Protein AF-A0A7C4GN96-F1 (afdb_monomer)

Mean predicted aligned error: 2.99 Å

Secondary structure (DSSP, 8-state):
-HHHHHHHHHHHHHHTTT-HHHHHHHHHHHHHHHHHHHSTT--SSS-HHHHHHTTT--HHHHHHHHHHHHHHHHHHH---HHHHHHHHHHHHHHHHHH--

Structure (mmCIF, N/CA/C/O backbone):
data_AF-A0A7C4GN96-F1
#
_entry.id   AF-A0A7C4GN96-F1
#
loop_
_atom_site.group_PDB
_atom_site.id
_atom_site.type_symbol
_atom_site.label_atom_id
_atom_site.label_alt_id
_atom_site.label_comp_id
_atom_site.label_asym_id
_atom_site.label_entity_id
_atom_site.label_seq_id
_atom_site.pdbx_PDB_ins_code
_atom_site.Cartn_x
_atom_site.Cartn_y
_atom_site.Cartn_z
_atom_site.occupancy
_atom_site.B_iso_or_equiv
_atom_site.auth_seq_id
_atom_site.auth_comp_id
_atom_site.auth_asym_id
_atom_site.auth_atom_id
_atom_site.pdbx_PDB_model_num
ATOM 1 N N . MET A 1 1 ? -0.765 -15.742 -2.948 1.00 79.81 1 MET A N 1
ATOM 2 C CA . MET A 1 1 ? -0.123 -14.814 -1.988 1.00 79.81 1 MET A CA 1
ATOM 3 C C . MET A 1 1 ? -0.973 -13.563 -1.786 1.00 79.81 1 MET A C 1
ATOM 5 O O . MET A 1 1 ? -1.381 -13.313 -0.659 1.00 79.81 1 MET A O 1
ATOM 9 N N . ILE A 1 2 ? -1.338 -12.850 -2.860 1.00 92.06 2 ILE A N 1
ATOM 10 C CA . ILE A 1 2 ? -2.222 -11.672 -2.785 1.00 92.06 2 ILE A CA 1
AT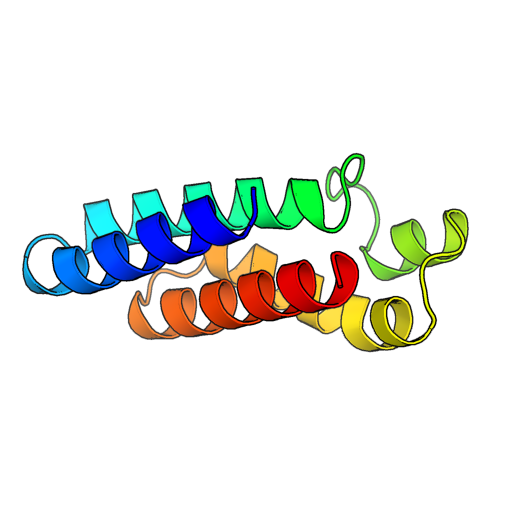OM 11 C C . ILE A 1 2 ? -3.613 -11.970 -2.194 1.00 92.06 2 ILE A C 1
ATOM 13 O O . ILE A 1 2 ? -4.146 -11.186 -1.416 1.00 92.06 2 ILE A O 1
ATOM 17 N N . SER A 1 3 ? -4.156 -13.164 -2.451 1.00 89.88 3 SER A N 1
ATOM 18 C CA . SER A 1 3 ? -5.424 -13.635 -1.875 1.00 89.88 3 SER A CA 1
ATOM 19 C C . SER A 1 3 ? -5.416 -13.749 -0.342 1.00 89.88 3 SER A C 1
ATOM 21 O O . SER A 1 3 ? -6.456 -13.543 0.280 1.00 89.88 3 SER A O 1
ATOM 23 N N . SER A 1 4 ? -4.261 -14.043 0.273 1.00 94.56 4 SER A N 1
ATOM 24 C CA . SER A 1 4 ? -4.104 -14.027 1.738 1.00 94.56 4 SER A CA 1
ATOM 25 C C . SER A 1 4 ? -4.159 -12.598 2.263 1.00 94.56 4 SER A C 1
ATOM 27 O O . SER A 1 4 ? -4.959 -12.305 3.144 1.00 94.56 4 SER A O 1
ATOM 29 N N . LEU A 1 5 ? -3.390 -11.694 1.646 1.00 96.31 5 LEU A N 1
ATOM 30 C CA . LEU A 1 5 ? -3.357 -10.276 2.014 1.00 96.31 5 LEU A CA 1
ATOM 31 C C . LEU A 1 5 ? -4.738 -9.624 1.899 1.00 96.31 5 LEU A C 1
ATOM 33 O O . LEU A 1 5 ? -5.119 -8.844 2.766 1.00 96.31 5 LEU A O 1
ATOM 37 N N . ARG A 1 6 ? -5.531 -9.992 0.885 1.00 96.62 6 ARG A N 1
ATOM 38 C CA . ARG A 1 6 ? -6.915 -9.521 0.771 1.00 96.62 6 ARG A CA 1
ATOM 39 C C . ARG A 1 6 ? -7.798 -10.009 1.920 1.00 96.62 6 ARG A C 1
ATOM 41 O O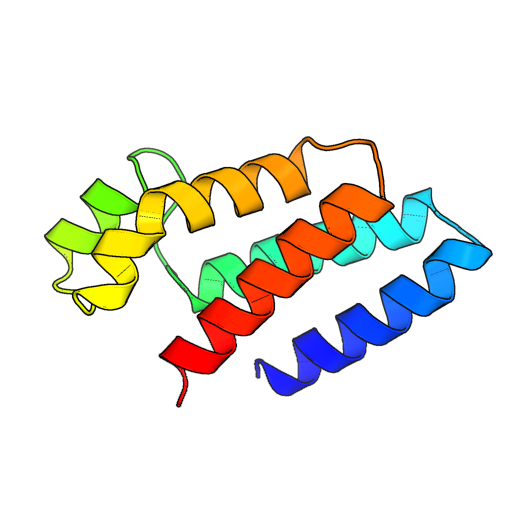 . ARG A 1 6 ? -8.597 -9.229 2.425 1.00 96.62 6 ARG A O 1
ATOM 48 N N . ARG A 1 7 ? -7.676 -11.270 2.351 1.00 97.19 7 ARG A N 1
ATOM 49 C CA . ARG A 1 7 ? -8.430 -11.755 3.523 1.00 97.19 7 ARG A CA 1
ATOM 50 C C . ARG A 1 7 ? -8.010 -11.025 4.792 1.00 97.19 7 ARG A C 1
ATOM 52 O O . ARG A 1 7 ? -8.876 -10.564 5.522 1.00 97.19 7 ARG A O 1
ATOM 59 N N . GLU A 1 8 ? -6.706 -10.881 5.020 1.00 97.50 8 GLU A N 1
ATOM 60 C CA . GLU A 1 8 ? -6.161 -10.138 6.164 1.00 97.50 8 GLU A CA 1
ATOM 61 C C . GLU A 1 8 ? -6.682 -8.690 6.184 1.00 97.50 8 GLU A C 1
ATOM 63 O O . GLU A 1 8 ? -7.095 -8.191 7.229 1.00 97.50 8 GLU A O 1
ATOM 68 N N . PHE A 1 9 ? -6.760 -8.047 5.017 1.00 98.00 9 PHE A N 1
ATOM 69 C CA . PHE A 1 9 ? -7.304 -6.699 4.869 1.00 98.00 9 PHE A CA 1
ATOM 70 C C . PHE A 1 9 ? -8.796 -6.609 5.215 1.00 98.00 9 PHE A C 1
ATOM 72 O O . PHE A 1 9 ? -9.213 -5.693 5.923 1.00 98.00 9 PHE A O 1
ATOM 79 N N . GLU A 1 10 ? -9.614 -7.563 4.761 1.00 97.94 10 GLU A N 1
ATOM 80 C CA . GLU A 1 10 ? -11.039 -7.590 5.111 1.00 97.94 10 GLU A CA 1
ATOM 81 C C . GLU A 1 10 ? -11.269 -7.850 6.608 1.00 97.94 10 GLU A C 1
ATOM 83 O O . GLU A 1 10 ? -12.176 -7.262 7.198 1.00 97.94 10 GLU A O 1
ATOM 88 N N . GLU A 1 11 ? -10.433 -8.665 7.255 1.00 97.69 11 GLU A N 1
ATOM 89 C CA . GLU A 1 11 ? -10.492 -8.845 8.710 1.00 97.69 11 GLU A CA 1
ATOM 90 C C . GLU A 1 11 ? -10.067 -7.575 9.464 1.00 97.69 11 GLU A C 1
ATOM 92 O O . GLU A 1 11 ? -10.731 -7.182 10.426 1.00 97.69 11 GLU A O 1
ATOM 97 N N . ALA A 1 12 ? -9.038 -6.863 8.994 1.00 97.25 12 ALA A N 1
ATOM 98 C CA . ALA A 1 12 ? -8.633 -5.578 9.570 1.00 97.25 12 ALA A CA 1
ATOM 99 C C . ALA A 1 12 ? -9.742 -4.515 9.455 1.00 97.25 12 ALA A C 1
ATOM 101 O O . ALA A 1 12 ? -10.011 -3.783 10.407 1.00 97.25 12 ALA A O 1
ATOM 102 N N . LYS A 1 13 ? -10.465 -4.479 8.327 1.00 97.06 13 LYS A N 1
ATOM 103 C CA . LYS A 1 13 ? -11.640 -3.608 8.157 1.00 97.06 13 LYS A CA 1
ATOM 104 C C . LYS A 1 13 ? -12.765 -3.928 9.138 1.00 97.06 13 LYS A C 1
ATOM 106 O O . LYS A 1 13 ? -13.447 -3.016 9.588 1.00 97.06 13 LYS A O 1
ATOM 111 N N . LYS A 1 14 ? -12.983 -5.201 9.478 1.00 96.88 14 LYS A N 1
ATOM 112 C CA . LYS A 1 14 ? -13.967 -5.579 10.509 1.00 96.88 14 LYS A CA 1
ATOM 113 C C . LYS A 1 14 ? -13.495 -5.174 11.905 1.00 96.88 14 LYS A C 1
ATOM 115 O O . LYS A 1 14 ? -14.310 -4.744 12.720 1.00 96.88 14 LYS A O 1
ATOM 120 N N . LEU A 1 15 ? -12.193 -5.299 12.173 1.00 96.19 15 LEU A N 1
ATOM 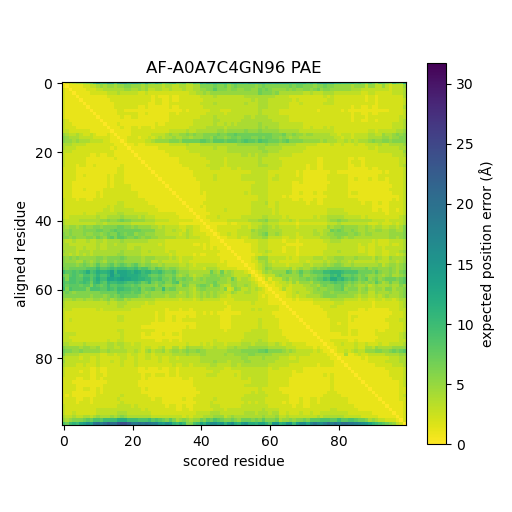121 C CA . LEU A 1 15 ? -11.579 -4.905 13.442 1.00 96.19 15 LEU A CA 1
ATOM 122 C C . LEU A 1 15 ? -11.70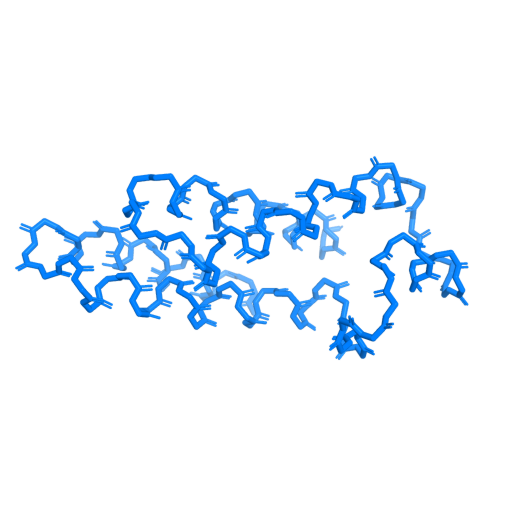6 -3.400 13.708 1.00 96.19 15 LEU A C 1
ATOM 124 O O . LEU A 1 15 ? -11.912 -3.019 14.855 1.00 96.19 15 LEU A O 1
ATOM 128 N N . ALA A 1 16 ? -11.668 -2.572 12.662 1.00 93.62 16 ALA A N 1
ATOM 129 C CA . ALA A 1 16 ? -11.788 -1.115 12.741 1.00 93.62 16 ALA A CA 1
ATOM 130 C C . ALA A 1 16 ? -12.962 -0.611 13.592 1.00 93.62 16 ALA A C 1
ATOM 132 O O . ALA A 1 16 ? -12.840 0.398 14.274 1.00 93.62 16 ALA A O 1
ATOM 133 N N . ALA A 1 17 ? -14.095 -1.322 13.583 1.00 92.75 17 ALA A N 1
ATOM 134 C CA . ALA A 1 17 ? -15.273 -0.950 14.367 1.00 92.75 17 ALA A CA 1
ATOM 135 C C . ALA A 1 17 ? -15.083 -1.121 15.889 1.00 92.75 17 ALA A C 1
ATOM 137 O O . ALA A 1 17 ? -15.931 -0.689 16.665 1.00 92.75 17 ALA A O 1
ATOM 138 N N . ARG A 1 18 ? -14.020 -1.812 16.313 1.00 95.81 18 ARG A N 1
ATOM 139 C CA . ARG A 1 18 ? -13.727 -2.160 17.711 1.00 95.81 18 ARG A CA 1
ATOM 140 C C . ARG A 1 18 ? -12.394 -1.594 18.187 1.00 95.81 18 ARG A C 1
ATOM 142 O O . ARG A 1 18 ? -12.277 -1.261 19.358 1.00 95.81 18 ARG A O 1
ATOM 149 N N . ASP A 1 19 ? -11.405 -1.540 17.301 1.00 96.94 19 ASP A N 1
ATOM 150 C CA . ASP A 1 19 ? -10.032 -1.138 17.599 1.00 96.94 19 ASP A CA 1
ATOM 151 C C . ASP A 1 19 ? -9.405 -0.504 16.347 1.00 96.94 19 ASP A C 1
ATOM 153 O O . ASP A 1 19 ? -8.848 -1.183 15.478 1.00 96.94 19 ASP A O 1
ATOM 157 N N . GLU A 1 20 ? -9.581 0.813 16.225 1.00 95.94 20 GLU A N 1
ATOM 158 C CA . GLU A 1 20 ? -9.123 1.598 15.076 1.00 95.94 20 GLU A CA 1
ATOM 159 C C . GLU A 1 20 ? -7.595 1.638 14.981 1.00 95.94 20 GLU A C 1
ATOM 161 O O . GLU A 1 20 ? -7.050 1.445 13.896 1.00 95.94 20 GLU A O 1
ATOM 166 N N . GLU A 1 21 ? -6.896 1.819 16.104 1.00 95.81 21 GLU A N 1
ATOM 167 C CA . GLU A 1 21 ? -5.433 1.895 16.132 1.00 95.81 21 GLU A CA 1
ATOM 168 C C . GLU A 1 21 ? -4.807 0.576 15.668 1.00 95.81 21 GLU A C 1
ATOM 170 O O . GLU A 1 21 ? -3.920 0.557 14.806 1.00 95.81 21 GLU A O 1
ATOM 175 N N . ARG A 1 22 ? -5.323 -0.553 16.164 1.00 96.50 22 ARG A N 1
ATOM 176 C CA . ARG A 1 22 ? -4.846 -1.867 15.738 1.00 96.50 22 ARG A CA 1
ATOM 177 C C . ARG A 1 22 ? -5.203 -2.168 14.289 1.00 96.50 22 ARG A C 1
ATOM 179 O O . ARG A 1 22 ? -4.379 -2.741 13.575 1.00 96.50 22 ARG A O 1
ATOM 186 N N . ALA A 1 23 ? -6.399 -1.795 13.834 1.00 97.06 23 ALA A N 1
ATOM 187 C CA . ALA A 1 23 ? -6.776 -1.941 12.431 1.00 97.06 23 ALA A CA 1
ATOM 188 C C . ALA A 1 23 ? -5.846 -1.130 11.517 1.00 97.06 23 ALA A C 1
ATOM 190 O O . ALA A 1 23 ? -5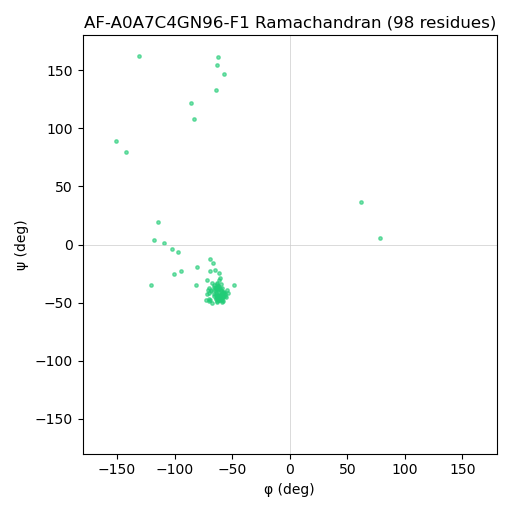.367 -1.656 10.511 1.00 97.06 23 ALA A O 1
ATOM 191 N N . LEU A 1 24 ? -5.531 0.111 11.898 1.00 97.06 24 LEU A N 1
ATOM 192 C CA . LEU A 1 24 ? -4.606 0.979 11.176 1.00 97.06 24 LEU A CA 1
ATOM 193 C C . LEU A 1 24 ? -3.208 0.357 11.091 1.00 97.06 24 LEU A C 1
ATOM 195 O O . LEU A 1 24 ? -2.623 0.301 10.009 1.00 97.06 24 LEU A O 1
ATOM 199 N N . HIS A 1 25 ? -2.696 -0.168 12.208 1.00 97.06 25 HIS A N 1
ATOM 200 C CA . HIS A 1 25 ? -1.410 -0.861 12.246 1.00 97.06 25 HIS A CA 1
ATOM 201 C C . HIS A 1 25 ? -1.381 -2.074 11.301 1.00 97.06 25 HIS A C 1
ATOM 203 O O . HIS A 1 25 ? -0.468 -2.201 10.487 1.00 97.06 25 HIS A O 1
ATOM 209 N N . ILE A 1 26 ? -2.411 -2.926 11.335 1.00 97.75 26 ILE A N 1
ATOM 210 C CA . ILE A 1 26 ? -2.496 -4.099 10.451 1.00 97.75 26 ILE A CA 1
ATOM 211 C C . ILE A 1 26 ? -2.559 -3.678 8.976 1.00 97.75 26 ILE A C 1
ATOM 213 O O . ILE A 1 26 ? -1.883 -4.270 8.136 1.00 97.75 26 ILE A O 1
ATOM 217 N N . ILE A 1 27 ? -3.346 -2.653 8.640 1.00 98.12 27 ILE A N 1
ATOM 218 C CA . ILE A 1 27 ? -3.468 -2.178 7.256 1.00 98.12 27 ILE A CA 1
ATOM 219 C C . ILE A 1 27 ? -2.135 -1.620 6.746 1.00 98.12 27 ILE A C 1
ATOM 221 O O . ILE A 1 27 ? -1.778 -1.882 5.599 1.00 98.12 27 ILE A O 1
ATOM 225 N N . ARG A 1 28 ? -1.363 -0.926 7.588 1.00 97.88 28 ARG A N 1
ATOM 226 C CA . ARG A 1 28 ? -0.010 -0.458 7.242 1.00 97.88 28 ARG A CA 1
ATOM 227 C C . ARG A 1 28 ? 0.930 -1.610 6.909 1.00 97.88 28 ARG A C 1
ATOM 229 O O . ARG A 1 28 ? 1.566 -1.587 5.856 1.00 97.88 28 ARG A O 1
ATOM 236 N N . GLU A 1 29 ? 0.959 -2.644 7.744 1.00 97.94 29 GLU A N 1
ATOM 237 C CA . GLU A 1 29 ? 1.760 -3.848 7.491 1.00 97.94 29 GLU A CA 1
ATOM 238 C C . GLU A 1 29 ? 1.353 -4.548 6.187 1.00 97.94 29 GLU A C 1
ATOM 240 O O . GLU A 1 29 ? 2.203 -4.984 5.402 1.00 97.94 29 GLU A O 1
ATOM 245 N N . ILE A 1 30 ? 0.048 -4.608 5.903 1.00 97.88 30 ILE A N 1
ATOM 246 C CA . ILE A 1 30 ? -0.460 -5.122 4.628 1.00 97.88 30 ILE A CA 1
ATOM 247 C C . ILE A 1 30 ? 0.043 -4.262 3.468 1.00 97.88 30 ILE A C 1
ATOM 249 O O . ILE A 1 30 ? 0.566 -4.824 2.509 1.00 97.88 30 ILE A O 1
ATOM 253 N N . SER A 1 31 ? -0.050 -2.933 3.547 1.00 97.94 31 SER A N 1
ATOM 254 C CA . SER A 1 31 ? 0.428 -2.031 2.492 1.00 97.94 31 SER A CA 1
ATOM 255 C C . SER A 1 31 ? 1.925 -2.194 2.219 1.00 97.94 31 SER A C 1
ATOM 257 O O . SER A 1 31 ? 2.320 -2.231 1.056 1.00 97.94 31 SER A O 1
ATOM 259 N N . ILE A 1 32 ? 2.757 -2.391 3.250 1.00 97.50 32 ILE A N 1
ATOM 260 C CA . ILE A 1 32 ? 4.193 -2.696 3.095 1.00 97.50 32 ILE A CA 1
ATOM 261 C C . ILE A 1 32 ? 4.387 -4.020 2.350 1.00 97.50 32 ILE A C 1
ATOM 263 O O . ILE A 1 32 ? 5.167 -4.102 1.398 1.00 97.50 32 ILE A O 1
ATOM 267 N N . ARG A 1 33 ? 3.671 -5.075 2.754 1.00 97.19 33 ARG A N 1
ATOM 268 C CA . ARG A 1 33 ? 3.757 -6.393 2.105 1.00 97.19 33 ARG A CA 1
ATOM 269 C C . ARG A 1 33 ? 3.257 -6.352 0.663 1.00 97.19 33 ARG A C 1
ATOM 271 O O . ARG A 1 33 ? 3.854 -7.000 -0.189 1.00 97.19 33 ARG A O 1
ATOM 278 N N . VAL A 1 34 ? 2.207 -5.584 0.381 1.00 97.12 34 VAL A N 1
ATOM 279 C CA . VAL A 1 34 ? 1.688 -5.354 -0.973 1.00 97.12 34 VAL A CA 1
ATOM 280 C C . VAL A 1 34 ? 2.706 -4.594 -1.816 1.00 97.12 34 VAL A C 1
ATOM 282 O O . VAL A 1 34 ? 2.975 -5.007 -2.940 1.00 97.12 34 VAL A O 1
ATOM 285 N N . MET A 1 35 ? 3.334 -3.550 -1.273 1.00 96.06 35 MET A N 1
ATOM 286 C CA . MET A 1 35 ? 4.338 -2.784 -2.008 1.00 96.06 35 MET A CA 1
ATOM 287 C C . MET A 1 35 ? 5.547 -3.645 -2.387 1.00 96.06 35 MET A C 1
ATOM 289 O O . MET A 1 35 ? 6.019 -3.574 -3.516 1.00 96.06 35 MET A O 1
ATOM 293 N N . LYS A 1 36 ? 5.968 -4.564 -1.509 1.00 94.75 36 LYS A N 1
ATOM 294 C CA . LYS A 1 36 ? 7.003 -5.567 -1.820 1.00 94.75 36 LYS A CA 1
ATOM 295 C C . LYS A 1 36 ? 6.601 -6.568 -2.909 1.00 94.75 36 LYS A C 1
ATOM 297 O O . LYS A 1 36 ? 7.478 -7.181 -3.504 1.00 94.75 36 LYS A O 1
ATOM 302 N N . LEU A 1 37 ? 5.308 -6.773 -3.167 1.00 93.38 37 LEU A N 1
ATOM 303 C CA . LEU A 1 37 ? 4.851 -7.581 -4.308 1.00 93.38 37 LEU A CA 1
ATOM 304 C C . LEU A 1 37 ? 4.854 -6.785 -5.608 1.00 93.38 37 LEU A C 1
ATOM 306 O O . LEU A 1 37 ? 5.109 -7.350 -6.664 1.00 93.38 37 LEU A O 1
ATOM 310 N N . ILE A 1 38 ? 4.538 -5.497 -5.514 1.00 92.56 38 ILE A N 1
ATOM 311 C CA . ILE A 1 38 ? 4.479 -4.579 -6.646 1.00 92.56 38 ILE A CA 1
ATOM 312 C C . ILE A 1 38 ? 5.893 -4.233 -7.141 1.00 92.56 38 ILE A C 1
ATOM 314 O O . ILE A 1 38 ? 6.165 -4.294 -8.335 1.00 92.56 38 ILE A O 1
ATOM 318 N N . ALA A 1 39 ? 6.785 -3.883 -6.216 1.00 92.62 39 ALA A N 1
ATOM 319 C CA . ALA A 1 39 ? 8.127 -3.380 -6.480 1.00 92.62 39 ALA A CA 1
ATOM 320 C C . ALA A 1 39 ? 9.116 -3.941 -5.434 1.00 92.62 39 ALA A C 1
ATOM 322 O O . ALA A 1 39 ? 9.455 -3.259 -4.464 1.00 92.62 39 ALA A O 1
ATOM 323 N N . PRO A 1 40 ? 9.580 -5.196 -5.589 1.00 91.81 40 PRO A N 1
ATOM 324 C CA . PRO A 1 40 ? 10.274 -5.936 -4.527 1.00 91.81 40 PRO A CA 1
ATOM 325 C C . PRO A 1 40 ? 11.573 -5.315 -4.010 1.00 91.81 40 PRO A C 1
ATOM 327 O O . PRO A 1 40 ? 11.929 -5.517 -2.853 1.00 91.81 40 PRO A O 1
ATOM 330 N N . GLU A 1 41 ? 12.281 -4.572 -4.859 1.00 91.69 41 GLU A N 1
ATOM 331 C CA . GLU A 1 41 ? 13.564 -3.947 -4.505 1.00 91.69 41 GLU A CA 1
ATOM 332 C C . GLU A 1 41 ? 13.473 -2.416 -4.511 1.00 91.69 41 GLU A C 1
ATOM 334 O O . GLU A 1 41 ? 14.487 -1.739 -4.671 1.00 91.69 41 GLU A O 1
ATOM 339 N N . TRP A 1 42 ? 12.261 -1.864 -4.429 1.00 93.50 42 TRP A N 1
ATOM 340 C CA . TRP A 1 42 ? 12.081 -0.431 -4.249 1.00 93.50 42 TRP A CA 1
ATOM 341 C C . TRP A 1 42 ? 12.140 -0.098 -2.759 1.00 93.50 42 TRP A C 1
ATOM 343 O O . TRP A 1 42 ? 11.371 -0.626 -1.957 1.00 93.50 42 TRP A O 1
ATOM 353 N N . ASP A 1 43 ? 13.076 0.772 -2.398 1.00 90.62 43 ASP A N 1
ATOM 354 C CA . ASP A 1 43 ? 13.363 1.190 -1.024 1.00 90.62 43 ASP A CA 1
ATOM 355 C C . ASP A 1 43 ? 12.936 2.640 -0.736 1.00 90.62 43 ASP A C 1
ATOM 357 O O . ASP A 1 43 ? 13.146 3.137 0.368 1.00 90.62 43 ASP A O 1
ATOM 361 N N . GLY A 1 44 ? 12.344 3.323 -1.722 1.00 88.31 44 GLY A N 1
ATOM 362 C CA . GLY A 1 44 ? 11.958 4.730 -1.624 1.00 88.31 44 GLY A CA 1
ATOM 363 C C . GLY A 1 44 ? 13.111 5.728 -1.787 1.00 88.31 44 GLY A C 1
ATOM 364 O O . GLY A 1 44 ? 12.882 6.924 -1.643 1.00 88.31 44 GLY A O 1
ATOM 365 N N . SER A 1 45 ? 14.336 5.282 -2.108 1.00 91.44 45 SER A N 1
ATOM 366 C CA . SER A 1 45 ? 15.477 6.182 -2.378 1.00 91.44 45 SER A CA 1
ATOM 367 C C . SER A 1 45 ? 15.331 6.978 -3.681 1.00 91.44 45 SER A C 1
ATOM 369 O O . SER A 1 45 ? 15.947 8.031 -3.847 1.00 91.44 45 SER A O 1
ATOM 371 N N . LYS A 1 46 ? 14.515 6.464 -4.602 1.00 92.50 46 LYS A N 1
ATOM 372 C CA . LYS A 1 46 ? 14.129 7.059 -5.887 1.00 92.50 46 LYS A CA 1
ATOM 373 C C . LYS A 1 46 ? 12.616 6.993 -6.031 1.00 92.50 46 LYS A C 1
ATOM 375 O O . LYS A 1 46 ? 11.986 6.184 -5.343 1.00 92.50 46 LYS A O 1
ATOM 380 N N . SER A 1 47 ? 12.037 7.779 -6.938 1.00 94.62 47 SER A N 1
ATOM 381 C CA . SER A 1 47 ? 10.598 7.663 -7.201 1.00 94.62 47 SER A CA 1
ATOM 382 C C . SER A 1 47 ? 10.260 6.277 -7.753 1.00 94.62 47 SER A C 1
ATOM 384 O O . SER A 1 47 ? 11.095 5.590 -8.359 1.00 94.62 47 SER A O 1
ATOM 386 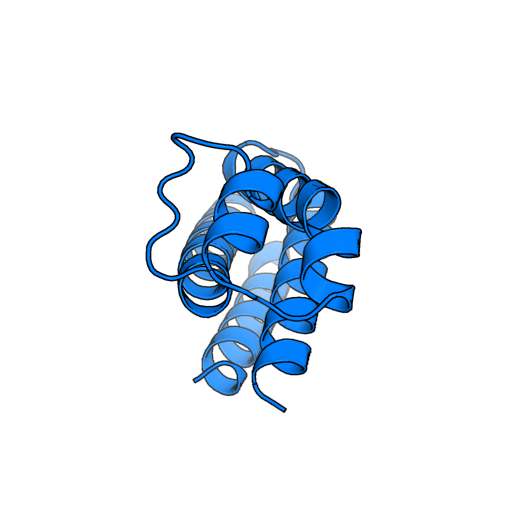N N . LEU A 1 48 ? 9.022 5.842 -7.549 1.00 94.25 48 LEU A N 1
ATOM 387 C CA . LEU A 1 48 ? 8.550 4.578 -8.084 1.00 94.25 48 LEU A CA 1
ATOM 388 C C . LEU A 1 48 ? 8.570 4.601 -9.616 1.00 94.25 48 LEU A C 1
ATOM 390 O O . LEU A 1 48 ? 8.876 3.580 -10.226 1.00 94.25 48 LEU A O 1
ATOM 394 N N . ALA A 1 49 ? 8.320 5.751 -10.247 1.00 92.31 49 ALA A N 1
ATOM 395 C CA . ALA A 1 49 ? 8.406 5.909 -11.697 1.00 92.31 49 ALA A CA 1
ATOM 396 C C . ALA A 1 49 ? 9.833 5.662 -12.220 1.00 92.31 49 ALA A C 1
ATOM 398 O O . ALA A 1 49 ? 10.022 4.882 -13.154 1.00 92.31 49 ALA A O 1
ATOM 399 N N . GLU A 1 50 ? 10.852 6.246 -11.578 1.00 91.94 50 GLU A N 1
ATOM 400 C CA . GLU A 1 50 ? 12.265 6.025 -11.923 1.00 91.94 50 GLU A CA 1
ATOM 401 C C . GLU A 1 50 ? 12.679 4.565 -11.725 1.00 91.94 50 GLU A C 1
ATOM 403 O O . GLU A 1 50 ? 13.326 3.966 -12.590 1.00 91.94 50 GLU A O 1
ATOM 408 N N . TYR A 1 51 ? 12.278 3.976 -10.596 1.00 92.38 51 TYR A N 1
ATOM 409 C CA . TYR A 1 51 ? 12.470 2.554 -10.324 1.00 92.38 51 TYR A CA 1
ATOM 410 C C . TYR A 1 51 ? 11.833 1.683 -11.415 1.00 92.38 51 TYR A C 1
ATOM 412 O O . TYR A 1 51 ? 12.430 0.699 -11.859 1.00 92.38 51 TYR A O 1
ATOM 420 N N . SER A 1 52 ? 10.637 2.063 -11.864 1.00 89.19 52 SER A N 1
ATOM 421 C CA . SER A 1 52 ? 9.864 1.307 -12.845 1.00 89.19 52 SER A CA 1
ATOM 422 C C . SER A 1 52 ? 10.495 1.357 -14.233 1.00 89.19 52 SER A C 1
ATOM 424 O O . SER A 1 52 ? 10.689 0.319 -14.870 1.00 89.19 52 SER A O 1
ATOM 426 N N . ALA A 1 53 ? 10.874 2.558 -14.675 1.00 88.25 53 ALA A N 1
ATOM 427 C CA . ALA A 1 53 ? 11.518 2.787 -15.963 1.00 88.25 53 ALA A CA 1
ATOM 428 C C . ALA A 1 53 ? 12.822 1.986 -16.100 1.00 88.25 53 ALA A C 1
ATOM 430 O O . ALA A 1 53 ? 13.073 1.372 -17.134 1.00 88.25 53 ALA A O 1
ATOM 431 N N . ALA A 1 54 ? 13.624 1.925 -15.032 1.00 88.88 54 ALA A N 1
ATOM 432 C CA . ALA A 1 54 ? 14.897 1.206 -15.027 1.00 88.88 54 ALA A CA 1
ATOM 433 C C . ALA A 1 54 ? 14.757 -0.322 -15.168 1.00 88.88 54 ALA A C 1
ATOM 435 O O . ALA A 1 54 ? 15.744 -1.001 -15.450 1.00 88.88 54 ALA A O 1
ATOM 436 N N . ARG A 1 55 ? 13.558 -0.877 -14.950 1.00 86.06 55 ARG A N 1
ATOM 437 C CA . ARG A 1 55 ? 13.322 -2.330 -14.913 1.00 86.06 55 ARG A CA 1
ATOM 438 C C . ARG A 1 55 ? 12.377 -2.850 -15.983 1.00 86.06 55 ARG A C 1
ATOM 440 O O . ARG A 1 55 ? 12.094 -4.043 -15.990 1.00 86.06 55 ARG A O 1
ATOM 447 N N . GLY A 1 56 ? 11.915 -1.983 -16.88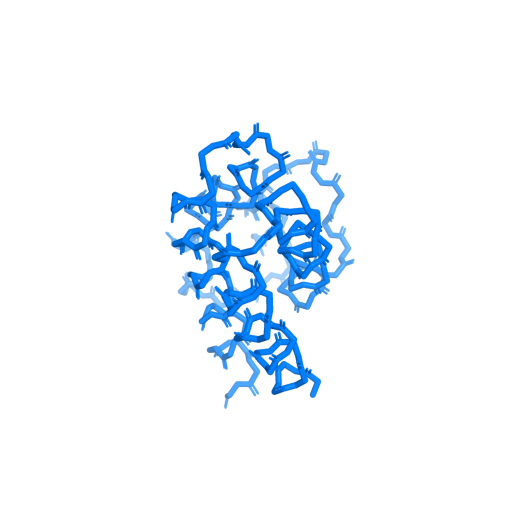2 1.00 82.38 56 GLY A N 1
ATOM 448 C CA . GLY A 1 56 ? 11.034 -2.385 -17.977 1.00 82.38 56 GLY A CA 1
ATOM 449 C C . GLY A 1 56 ? 9.705 -2.966 -17.492 1.00 82.38 56 GLY A C 1
ATOM 450 O O . GLY A 1 56 ? 9.209 -3.928 -18.076 1.00 82.38 56 GLY A O 1
ATOM 451 N N . TYR A 1 57 ? 9.151 -2.424 -16.401 1.00 82.31 57 TYR A N 1
ATOM 452 C CA . TYR A 1 57 ? 7.795 -2.771 -15.969 1.00 82.31 57 TYR A CA 1
ATOM 453 C C . TYR A 1 57 ? 6.750 -2.362 -17.029 1.00 82.31 57 TYR A C 1
ATOM 455 O O . TYR A 1 57 ? 7.045 -1.521 -17.877 1.00 82.31 57 TYR A O 1
ATOM 463 N N . PRO A 1 58 ? 5.524 -2.922 -16.986 1.00 78.50 58 PRO A N 1
ATOM 464 C CA . PRO A 1 58 ? 4.478 -2.601 -17.960 1.00 78.50 58 PRO A CA 1
ATOM 465 C C . PRO A 1 58 ? 4.144 -1.101 -18.027 1.00 78.50 58 PRO A C 1
ATOM 467 O O . PRO A 1 58 ? 4.107 -0.444 -16.989 1.00 78.50 58 PRO A O 1
ATOM 470 N N . ASP A 1 59 ? 3.778 -0.592 -19.209 1.00 81.44 59 ASP A N 1
ATOM 471 C CA . ASP A 1 59 ? 3.401 0.823 -19.418 1.00 81.44 59 ASP A CA 1
ATOM 472 C C . ASP A 1 59 ? 2.291 1.282 -18.458 1.00 81.44 59 ASP A C 1
ATOM 474 O O . ASP A 1 59 ? 2.396 2.331 -17.831 1.00 81.44 59 ASP A O 1
ATOM 478 N N . PHE A 1 60 ? 1.278 0.433 -18.234 1.00 77.50 60 PHE A N 1
ATOM 479 C CA . PHE A 1 60 ? 0.224 0.691 -17.244 1.00 77.50 60 PHE A CA 1
ATOM 480 C C . PHE A 1 60 ? 0.781 0.964 -15.840 1.00 77.50 60 PHE A C 1
ATOM 482 O O . PHE A 1 60 ? 0.237 1.779 -15.100 1.00 77.50 60 PHE A O 1
ATOM 489 N N . PHE A 1 61 ? 1.830 0.243 -15.442 1.00 83.56 61 PHE A N 1
ATOM 490 C CA . PHE A 1 61 ? 2.446 0.428 -14.137 1.00 83.56 61 PHE A CA 1
ATOM 491 C C . PHE A 1 61 ? 3.190 1.762 -14.062 1.00 83.56 61 PHE A C 1
ATOM 493 O O . PHE A 1 61 ? 3.048 2.470 -13.069 1.00 83.56 61 PHE A O 1
ATOM 500 N N . LEU A 1 62 ? 3.912 2.120 -15.127 1.00 84.06 62 LEU A N 1
ATOM 501 C CA . LEU A 1 62 ? 4.591 3.408 -15.281 1.00 84.06 62 LEU A CA 1
ATOM 502 C C . LEU A 1 62 ? 3.613 4.586 -15.186 1.00 84.06 62 LEU A C 1
ATOM 504 O O . LEU A 1 62 ? 3.830 5.479 -14.373 1.00 84.06 62 LEU A O 1
ATOM 508 N N . ASP A 1 63 ? 2.498 4.533 -15.917 1.00 87.31 63 ASP A N 1
ATOM 509 C CA . ASP A 1 63 ? 1.453 5.570 -15.893 1.00 87.31 63 ASP A CA 1
ATOM 510 C C . ASP A 1 63 ? 0.803 5.735 -14.507 1.00 87.31 63 ASP A C 1
ATOM 512 O O . ASP A 1 63 ? 0.244 6.783 -14.177 1.00 87.31 63 ASP A O 1
ATOM 516 N N . MET A 1 64 ? 0.849 4.684 -13.686 1.00 92.75 64 MET A N 1
ATOM 517 C CA . MET A 1 64 ? 0.237 4.642 -12.359 1.00 92.75 64 MET A CA 1
ATOM 518 C C . MET A 1 64 ? 1.246 4.817 -11.218 1.00 92.75 64 MET A C 1
ATOM 520 O O . MET A 1 64 ? 0.821 4.865 -10.060 1.00 92.75 64 MET A O 1
ATOM 524 N N . ALA A 1 65 ? 2.546 4.905 -11.513 1.00 94.44 65 ALA A N 1
ATOM 525 C CA . ALA A 1 65 ? 3.613 4.827 -10.519 1.00 94.44 65 ALA A CA 1
ATOM 526 C C . ALA A 1 65 ? 3.485 5.911 -9.440 1.00 94.44 65 ALA A C 1
ATOM 528 O O . ALA A 1 65 ? 3.497 5.586 -8.254 1.00 94.44 65 ALA A O 1
ATOM 529 N N . ASP A 1 66 ? 3.238 7.161 -9.831 1.00 94.69 66 ASP A N 1
ATOM 530 C CA . ASP A 1 66 ? 3.055 8.270 -8.885 1.00 94.69 66 ASP A CA 1
ATOM 531 C C . ASP A 1 66 ? 1.869 8.017 -7.946 1.00 94.69 66 ASP A C 1
ATOM 533 O O . ASP A 1 66 ? 1.968 8.150 -6.729 1.00 94.69 66 ASP A O 1
ATOM 537 N N . ARG A 1 67 ? 0.744 7.537 -8.488 1.00 96.31 67 ARG A N 1
ATOM 538 C CA . ARG A 1 67 ? -0.456 7.258 -7.688 1.00 96.31 67 ARG A CA 1
ATOM 539 C C . ARG A 1 67 ? -0.257 6.088 -6.727 1.00 96.31 67 ARG A C 1
ATOM 541 O O . ARG A 1 67 ? -0.865 6.062 -5.654 1.00 96.31 67 ARG A O 1
ATOM 548 N N . ILE A 1 68 ? 0.543 5.101 -7.117 1.00 97.06 68 ILE A N 1
ATOM 549 C CA . ILE A 1 68 ? 0.916 3.962 -6.271 1.00 97.06 68 ILE A CA 1
ATOM 550 C C . ILE A 1 68 ? 1.825 4.433 -5.142 1.00 97.06 68 ILE A C 1
ATOM 552 O O . ILE A 1 68 ? 1.550 4.119 -3.984 1.00 97.06 68 ILE A O 1
ATOM 556 N N . GLU A 1 69 ? 2.841 5.227 -5.463 1.00 97.12 69 GLU A N 1
ATOM 557 C CA . GLU A 1 69 ? 3.747 5.822 -4.487 1.00 97.12 69 GLU A CA 1
ATOM 558 C C . GLU A 1 69 ? 2.993 6.695 -3.475 1.00 97.12 69 GLU A C 1
ATOM 560 O O . GLU A 1 69 ? 3.124 6.484 -2.268 1.00 97.12 69 GLU A O 1
ATOM 565 N N . ASP A 1 70 ? 2.134 7.600 -3.942 1.00 96.56 70 ASP A N 1
ATOM 566 C CA . ASP A 1 70 ? 1.326 8.470 -3.085 1.00 96.56 70 ASP A CA 1
ATOM 567 C C . ASP A 1 70 ? 0.382 7.670 -2.187 1.00 96.56 70 ASP A C 1
ATOM 569 O O . ASP A 1 70 ? 0.283 7.921 -0.985 1.00 96.56 70 ASP A O 1
ATOM 573 N N . SER A 1 71 ? -0.291 6.656 -2.743 1.00 97.94 71 SER A N 1
ATOM 574 C CA . SER A 1 71 ? -1.179 5.789 -1.960 1.00 97.94 71 SER A CA 1
ATOM 575 C C . SER A 1 71 ? -0.407 5.021 -0.889 1.00 97.94 71 SER A C 1
ATOM 577 O O . SER A 1 71 ? -0.916 4.831 0.217 1.00 97.94 71 SER A O 1
ATOM 579 N N . PHE A 1 72 ? 0.817 4.587 -1.194 1.00 97.94 72 PHE A N 1
ATOM 580 C CA . PHE A 1 72 ? 1.684 3.905 -0.242 1.00 97.94 72 PHE A CA 1
ATOM 581 C C . PHE A 1 72 ? 2.146 4.835 0.879 1.00 97.94 72 PHE A C 1
ATOM 583 O O . PHE A 1 72 ? 1.927 4.507 2.047 1.00 97.94 72 PHE A O 1
ATOM 590 N N . LYS A 1 73 ? 2.674 6.020 0.552 1.00 96.56 73 LYS A N 1
ATOM 591 C CA . LYS A 1 73 ? 3.038 7.045 1.546 1.00 96.56 73 LYS A CA 1
ATOM 592 C C . LYS A 1 73 ? 1.850 7.400 2.434 1.00 96.56 73 LYS A C 1
ATOM 594 O O . LYS A 1 73 ? 1.960 7.382 3.658 1.00 96.56 73 LYS A O 1
ATOM 599 N N . PHE A 1 74 ? 0.675 7.591 1.833 1.00 97.00 74 PHE A N 1
ATOM 600 C CA . PHE A 1 74 ? -0.544 7.878 2.578 1.00 97.00 74 PHE A CA 1
ATOM 601 C C . PHE A 1 74 ? -0.942 6.741 3.526 1.00 97.00 74 PHE A C 1
ATOM 603 O O . PHE A 1 74 ? -1.422 7.007 4.624 1.00 97.00 74 PHE A O 1
ATOM 610 N N . CYS A 1 75 ? -0.733 5.472 3.157 1.00 97.44 75 CYS A N 1
ATOM 611 C CA . CYS A 1 75 ? -0.971 4.368 4.089 1.00 97.44 75 CYS A CA 1
ATOM 612 C C . CYS A 1 75 ? -0.065 4.463 5.325 1.00 97.44 75 CYS A C 1
ATOM 614 O O . CYS A 1 75 ? -0.534 4.229 6.439 1.00 97.44 75 CYS A O 1
ATOM 616 N N . LEU A 1 76 ? 1.213 4.800 5.135 1.00 96.44 76 LEU A N 1
ATOM 617 C CA . LEU A 1 76 ? 2.203 4.857 6.212 1.00 96.44 76 LEU A CA 1
ATOM 618 C C . LEU A 1 76 ? 1.986 6.051 7.147 1.00 96.44 76 LEU A C 1
ATOM 620 O O . LEU A 1 76 ? 2.062 5.901 8.365 1.00 96.44 76 LEU A O 1
ATOM 624 N N . GLU A 1 77 ? 1.690 7.216 6.581 1.00 95.75 77 GLU A N 1
ATOM 625 C CA . GLU A 1 77 ? 1.673 8.491 7.307 1.00 95.75 77 GLU A CA 1
ATOM 626 C C . GLU A 1 77 ? 0.257 8.941 7.689 1.00 95.75 77 GLU A C 1
ATOM 628 O O . GLU A 1 77 ? 0.067 9.660 8.671 1.00 95.75 77 GLU A O 1
ATOM 633 N N . GLY A 1 78 ? -0.757 8.498 6.941 1.00 94.00 78 GLY A N 1
ATOM 634 C CA . GLY A 1 78 ? -2.144 8.896 7.139 1.00 94.00 78 GLY A CA 1
ATOM 635 C C . GLY A 1 78 ? -2.684 8.447 8.494 1.00 94.00 78 GLY A C 1
ATOM 636 O O . GLY A 1 78 ? -2.520 7.295 8.898 1.00 94.00 78 GLY A O 1
ATOM 637 N N . SER A 1 79 ? -3.353 9.362 9.194 1.00 90.81 79 SER A N 1
ATOM 638 C CA . SER A 1 79 ? -3.997 9.105 10.488 1.00 90.81 79 SER A CA 1
ATOM 639 C C . SER A 1 79 ? -5.477 8.747 10.364 1.00 90.81 79 SER A C 1
ATOM 641 O O . SER A 1 79 ? -6.027 8.099 11.247 1.00 90.81 79 SER A O 1
ATOM 643 N N . GLN A 1 80 ? -6.131 9.139 9.268 1.00 94.25 80 GLN A N 1
ATOM 644 C CA . GLN A 1 80 ? -7.549 8.874 9.053 1.00 94.25 80 GLN A CA 1
ATOM 645 C C . GLN A 1 80 ? -7.758 7.467 8.480 1.00 94.25 80 GLN A C 1
ATOM 647 O O . GLN A 1 80 ? -7.500 7.227 7.295 1.00 94.25 80 GLN A O 1
ATOM 652 N N . LEU A 1 81 ? -8.285 6.551 9.299 1.00 92.44 81 LEU A N 1
ATOM 653 C CA . LEU A 1 81 ? -8.433 5.142 8.935 1.00 92.44 81 LEU A CA 1
ATOM 654 C C . LEU A 1 81 ? -9.236 4.923 7.644 1.00 92.44 81 LEU A C 1
ATOM 656 O O . LEU A 1 81 ? -8.837 4.114 6.809 1.00 92.44 81 LEU A O 1
ATOM 660 N N . SER A 1 82 ? -10.347 5.637 7.445 1.00 93.75 82 SER A N 1
ATOM 661 C 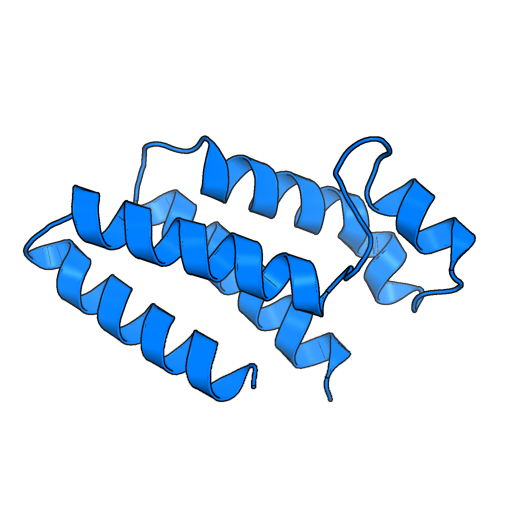CA . SER A 1 82 ? -11.179 5.485 6.241 1.00 93.75 82 SER A CA 1
ATOM 662 C C . SER A 1 82 ? -10.401 5.772 4.954 1.00 93.75 82 SER A C 1
ATOM 664 O O . SER A 1 82 ? -10.505 5.020 3.986 1.00 93.75 82 SER A O 1
ATOM 666 N N . SER A 1 83 ? -9.575 6.815 4.959 1.00 94.56 83 SER A N 1
ATOM 667 C CA . SER A 1 83 ? -8.732 7.196 3.826 1.00 94.56 83 SER A CA 1
ATOM 668 C C . SER A 1 83 ? -7.584 6.199 3.630 1.00 94.56 83 SER A C 1
ATOM 670 O O . SER A 1 83 ? -7.298 5.801 2.502 1.00 94.56 83 SER A O 1
ATOM 672 N N . VAL A 1 84 ? -6.984 5.707 4.721 1.00 97.31 84 VAL A N 1
ATOM 673 C CA . VAL A 1 84 ? -5.939 4.668 4.669 1.00 97.31 84 VAL A CA 1
ATOM 674 C C . VAL A 1 84 ? -6.484 3.349 4.111 1.00 97.31 84 VAL A C 1
ATOM 676 O O . VAL A 1 84 ? -5.829 2.719 3.283 1.00 97.31 84 VAL A O 1
ATOM 679 N N . ILE A 1 85 ? -7.710 2.960 4.476 1.00 97.25 85 ILE A N 1
ATOM 680 C CA . ILE A 1 85 ? -8.410 1.800 3.903 1.00 97.25 85 ILE A CA 1
ATOM 681 C C . ILE A 1 85 ? -8.556 1.951 2.385 1.00 97.25 85 ILE A C 1
ATOM 683 O O . ILE A 1 85 ? -8.306 0.995 1.652 1.00 97.25 85 ILE A O 1
ATOM 687 N N . VAL A 1 86 ? -8.952 3.128 1.894 1.00 97.50 86 VAL A N 1
ATOM 688 C CA . VAL A 1 86 ? -9.118 3.366 0.450 1.00 97.50 86 VAL A CA 1
ATOM 689 C C . VAL A 1 86 ? -7.782 3.236 -0.284 1.00 97.50 86 VAL A C 1
ATOM 691 O O . VAL A 1 86 ? -7.712 2.527 -1.291 1.00 97.50 86 VAL A O 1
ATOM 694 N N . SER A 1 87 ? 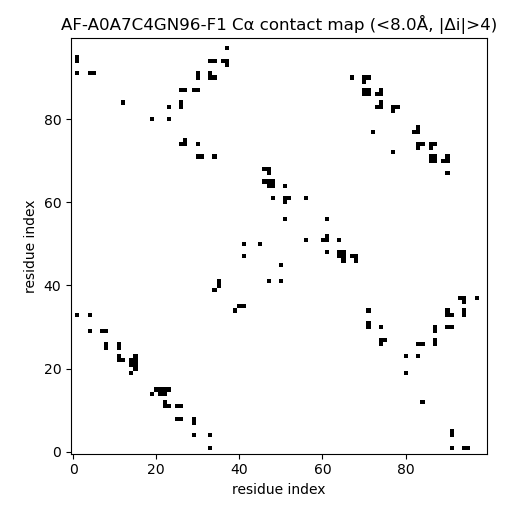-6.719 3.850 0.239 1.00 98.00 87 SER A N 1
ATOM 695 C CA . SER A 1 87 ? -5.378 3.761 -0.350 1.00 98.00 87 SER A CA 1
ATOM 696 C C . SER A 1 87 ? -4.841 2.325 -0.343 1.00 98.00 87 SER A C 1
ATOM 698 O O . SER A 1 87 ? -4.371 1.837 -1.369 1.00 98.00 87 SER A O 1
ATOM 700 N N . ALA A 1 88 ? -4.998 1.590 0.760 1.00 98.06 88 ALA A N 1
ATOM 701 C CA . ALA A 1 88 ? -4.582 0.190 0.850 1.00 98.06 88 ALA A CA 1
ATOM 702 C C . ALA A 1 88 ? -5.384 -0.725 -0.095 1.00 98.06 88 ALA A C 1
ATOM 704 O O . ALA A 1 88 ? -4.821 -1.610 -0.742 1.00 98.06 88 ALA A O 1
ATOM 705 N N . ALA A 1 89 ? -6.693 -0.488 -0.240 1.00 97.94 89 ALA A N 1
ATOM 706 C CA . ALA A 1 89 ? -7.533 -1.218 -1.189 1.00 97.94 89 ALA A CA 1
ATOM 707 C C . ALA A 1 89 ? -7.104 -0.975 -2.645 1.00 97.94 89 ALA A C 1
ATOM 709 O O . ALA A 1 89 ? -7.139 -1.901 -3.463 1.00 97.94 89 ALA A O 1
ATOM 710 N N . PHE A 1 90 ? -6.689 0.252 -2.970 1.00 97.44 90 PHE A N 1
ATOM 711 C CA . PHE A 1 90 ? -6.116 0.580 -4.271 1.00 97.44 90 PHE A CA 1
ATOM 712 C C . PHE A 1 90 ? -4.808 -0.186 -4.518 1.00 97.44 90 PHE A C 1
ATOM 714 O O . PHE A 1 90 ? -4.697 -0.852 -5.547 1.00 97.44 90 PHE A O 1
ATOM 721 N N . LEU A 1 91 ? -3.872 -0.182 -3.561 1.00 97.25 91 LEU A N 1
ATOM 722 C CA . LEU A 1 91 ? -2.611 -0.928 -3.672 1.00 97.25 91 LEU A CA 1
ATOM 723 C C . LEU A 1 91 ? -2.848 -2.430 -3.875 1.00 97.25 91 LEU A C 1
ATOM 725 O O . LEU A 1 91 ? -2.246 -3.041 -4.757 1.00 97.25 91 LEU A O 1
ATOM 729 N N . LEU A 1 92 ? -3.774 -3.027 -3.115 1.00 97.31 92 LEU A N 1
ATOM 730 C CA . LEU A 1 92 ? -4.162 -4.431 -3.288 1.00 97.31 92 LEU A CA 1
ATOM 731 C C . LEU A 1 92 ? -4.642 -4.711 -4.715 1.00 97.31 92 LEU A C 1
ATOM 733 O O . LEU A 1 92 ? -4.232 -5.699 -5.317 1.00 97.31 92 LEU A O 1
ATOM 737 N N . LYS A 1 93 ? -5.473 -3.828 -5.278 1.00 95.69 93 LYS A N 1
ATOM 738 C CA . LYS A 1 93 ? -5.994 -3.979 -6.642 1.00 95.69 93 LYS A CA 1
ATOM 739 C C . LYS A 1 93 ? -4.899 -3.868 -7.703 1.00 95.69 93 LYS A C 1
ATOM 741 O O . LYS A 1 93 ? -4.958 -4.575 -8.706 1.00 95.69 93 LYS A O 1
ATOM 746 N N . VAL A 1 94 ? -3.909 -3.001 -7.495 1.00 94.44 94 VAL A N 1
ATOM 747 C CA . VAL A 1 94 ? -2.733 -2.906 -8.371 1.00 94.44 94 VAL A CA 1
ATOM 748 C C . VAL A 1 94 ? -1.939 -4.209 -8.329 1.00 94.44 94 VAL A C 1
ATOM 750 O O . VAL A 1 94 ? -1.679 -4.792 -9.378 1.00 94.44 94 VAL A O 1
ATOM 753 N N . ALA A 1 95 ? -1.630 -4.722 -7.137 1.00 93.50 95 ALA A N 1
ATOM 754 C CA . ALA A 1 95 ? -0.913 -5.987 -6.993 1.00 93.50 95 ALA A CA 1
ATOM 755 C C . ALA A 1 95 ? -1.669 -7.174 -7.615 1.00 93.50 95 ALA A C 1
ATOM 757 O O . ALA A 1 95 ? -1.054 -8.035 -8.236 1.00 93.50 95 ALA A O 1
ATOM 758 N N . GLU A 1 96 ? -2.999 -7.211 -7.507 1.00 92.69 96 GLU A N 1
ATOM 759 C CA . GLU A 1 96 ? -3.829 -8.217 -8.184 1.00 92.69 96 GLU A CA 1
ATOM 760 C C . GLU A 1 96 ? -3.723 -8.135 -9.707 1.00 92.69 96 GLU A C 1
ATOM 762 O O . GLU A 1 96 ? -3.695 -9.167 -10.369 1.00 92.69 96 GLU A O 1
ATOM 767 N N . ARG A 1 97 ? -3.650 -6.922 -10.265 1.00 89.44 97 ARG A N 1
ATOM 768 C CA . ARG A 1 97 ? -3.514 -6.708 -11.712 1.00 89.44 97 ARG A CA 1
ATOM 769 C C . ARG A 1 97 ? -2.139 -7.075 -12.251 1.00 89.44 97 ARG A C 1
ATOM 771 O O . ARG A 1 97 ? -2.064 -7.480 -13.399 1.00 89.44 97 ARG A O 1
ATOM 778 N N . LEU A 1 98 ? -1.087 -6.936 -11.449 1.00 86.00 98 LEU A N 1
ATOM 779 C CA . LEU A 1 98 ? 0.274 -7.312 -11.841 1.00 86.00 98 LEU A CA 1
ATOM 780 C C . LEU A 1 98 ? 0.543 -8.822 -11.719 1.00 86.00 98 LEU A C 1
ATOM 782 O O . LEU A 1 98 ? 1.505 -9.310 -12.301 1.00 86.00 98 LEU A O 1
ATOM 786 N N . GLN A 1 99 ? -0.267 -9.554 -10.944 1.00 81.69 99 GLN A N 1
ATOM 787 C CA . GLN A 1 99 ? -0.147 -11.011 -10.766 1.00 81.69 99 GLN A CA 1
ATOM 788 C C . GLN A 1 99 ? -1.080 -11.838 -11.668 1.00 81.69 99 GLN A C 1
ATOM 790 O O . GLN A 1 99 ? -1.005 -13.067 -11.621 1.00 81.69 99 GLN A O 1
ATOM 795 N N . GLY A 1 100 ? -1.981 -11.191 -12.414 1.00 62.09 100 GLY A N 1
ATOM 796 C CA . GLY A 1 100 ? -2.870 -11.829 -13.394 1.00 62.09 100 GLY A CA 1
ATOM 797 C C . GLY A 1 100 ? -2.278 -11.819 -14.793 1.00 62.09 100 GLY A C 1
ATOM 798 O O . GLY A 1 100 ? -2.669 -12.717 -15.568 1.00 62.09 100 GLY A O 1
#

Solvent-accessible surface area (backbone atoms only — not comparable to full-atom values): 5604 Å² total; per-residue (Å²): 112,69,70,55,53,53,51,54,48,56,51,30,62,61,38,38,83,80,39,50,70,60,19,46,52,52,46,32,56,47,43,54,56,42,45,44,70,66,40,70,86,66,83,72,90,57,56,53,42,62,58,32,66,78,64,71,57,58,68,73,52,49,80,38,18,66,62,51,46,51,29,50,53,38,32,72,70,49,82,53,57,73,62,28,50,53,28,38,53,50,50,50,52,50,40,53,62,75,76,106

Radius of gyration: 13.38 Å; Cα contacts (8 Å, |Δi|>4): 91; chains: 1; bounding box: 31×24×37 Å

Sequence (100 aa):
MISSLRREFEEAKKLAARDEERALHIIREISIRVMKLIAPEWDGSKSLAEYSAARGYPDFFLDMADRIEDSFKFCLEGSQLSSVIVSAAFLLKVAERLQG

Foldseek 3Di:
DLVVLVVQLVVLVVCCVPDVPVSLVSLLVSLVVLVCLVQVPDPPPDQQLVSCVVPVHDPVCNVCRNVLRVLNVCSVPPPDSVSNSVSSVVSSVSSVVSVD

Nearest PDB structures (foldseek):
  3u9m-assembly1_A  TM=3.086E-01  e=3.010E+00  Homo sapiens
  6xyn-assembly1_A-2  TM=3.394E-01  e=9.280E+00  Escherichia coli

pLDDT: mean 93.28, std 5.81, range [62.09, 98.12]